Protein AF-A0A914RNR2-F1 (afdb_monomer_lite)

Radius of gyration: 19.42 Å; chains: 1; bounding box: 42×62×46 Å

Foldseek 3Di:
DPWDWDWDADPVVRDIDTLDTDAQPFAEKAAQPVNQWIWTFRQLQQFIKIAGCDDPCHSDIDTPGGPHQARWHYWDQDPVRDIDTDHPGGNDPPDPDPLVVQVVDVVSNVVVVVVVVVVVVVVVVVPVPDDPDDDDDDDD

Secondary structure (DSSP, 8-state):
--EE--EEEETTTTEEEE----EESEEEEEE-TTSSEEEEEEGGGTEEEEEE-SSTTTT-EEEEE-S-SEEEEEEEE-TTS-EEEEEEEE--TTS--HHHHHHTSHHHHHHHHHHHHHHHHHHHHHTTS-----------

Structure (mmCIF, N/CA/C/O backbone):
data_AF-A0A914RNR2-F1
#
_entry.id   AF-A0A914RNR2-F1
#
loop_
_atom_site.group_PDB
_atom_site.id
_atom_site.type_symbol
_atom_site.label_atom_id
_atom_site.label_alt_id
_atom_site.label_comp_id
_atom_site.label_asym_id
_atom_site.label_entity_id
_atom_site.label_seq_id
_atom_site.pdbx_PDB_ins_code
_atom_site.Cartn_x
_atom_site.Cartn_y
_atom_site.Cartn_z
_atom_site.occupancy
_atom_site.B_iso_or_equiv
_atom_site.auth_seq_id
_atom_site.auth_comp_id
_atom_site.auth_asym_id
_atom_site.auth_atom_id
_atom_site.pdbx_PDB_model_num
ATOM 1 N N . MET A 1 1 ? 18.577 2.492 5.031 1.00 47.91 1 MET A N 1
ATOM 2 C CA . MET A 1 1 ? 17.321 1.750 4.843 1.00 47.91 1 MET A CA 1
ATOM 3 C C . MET A 1 1 ? 16.225 2.758 5.130 1.00 47.91 1 MET A C 1
ATOM 5 O O . MET A 1 1 ? 16.283 3.354 6.196 1.00 47.91 1 MET A O 1
ATOM 9 N N . VAL A 1 2 ? 15.367 3.085 4.161 1.00 54.28 2 VAL A N 1
ATOM 10 C CA . VAL A 1 2 ? 14.132 3.821 4.473 1.00 54.28 2 VAL A CA 1
ATOM 11 C C . VAL A 1 2 ? 13.077 2.741 4.625 1.00 54.28 2 VAL A C 1
ATOM 13 O O . VAL A 1 2 ? 12.435 2.343 3.652 1.00 54.28 2 VAL A O 1
ATOM 16 N N . ASP A 1 3 ? 13.031 2.158 5.819 1.00 66.44 3 ASP A N 1
ATOM 17 C CA . ASP A 1 3 ? 11.960 1.239 6.172 1.00 66.44 3 ASP A CA 1
ATOM 18 C C . ASP A 1 3 ? 10.666 2.037 6.242 1.00 66.44 3 ASP A C 1
ATOM 20 O O . ASP A 1 3 ? 10.604 3.104 6.853 1.00 66.44 3 ASP A O 1
ATOM 24 N N . GLY A 1 4 ? 9.650 1.538 5.549 1.00 68.19 4 GLY A N 1
ATOM 25 C CA . GLY A 1 4 ? 8.317 2.106 5.619 1.00 68.19 4 GLY A CA 1
ATOM 26 C C . GLY A 1 4 ? 7.510 1.431 6.719 1.00 68.19 4 GLY A C 1
ATOM 27 O O . GLY A 1 4 ? 7.382 0.205 6.723 1.00 68.19 4 GLY A O 1
ATOM 28 N N . GLU A 1 5 ? 6.929 2.219 7.617 1.00 83.94 5 GLU A N 1
ATOM 29 C CA . GLU A 1 5 ? 6.067 1.727 8.694 1.00 83.94 5 GLU A CA 1
ATOM 30 C C . GLU A 1 5 ? 4.706 2.430 8.633 1.00 83.94 5 GLU A C 1
ATOM 32 O O . GLU A 1 5 ? 4.555 3.535 9.147 1.00 83.94 5 GLU A O 1
ATOM 37 N N . PRO A 1 6 ? 3.693 1.826 7.986 1.00 78.88 6 PRO A N 1
ATOM 38 C CA . PRO A 1 6 ? 2.325 2.313 8.039 1.00 78.88 6 PRO A CA 1
ATOM 39 C C . PRO A 1 6 ? 1.841 2.425 9.483 1.00 78.88 6 PRO A C 1
ATOM 41 O O . PRO A 1 6 ? 1.855 1.442 10.232 1.00 78.88 6 PRO A O 1
ATOM 44 N N . LEU A 1 7 ? 1.389 3.619 9.857 1.00 83.19 7 LEU A N 1
ATOM 45 C CA . LEU A 1 7 ? 0.906 3.929 11.196 1.00 83.19 7 LEU A CA 1
ATOM 46 C C . LEU A 1 7 ? -0.616 4.061 11.198 1.00 83.19 7 LEU A C 1
ATOM 48 O O . LEU A 1 7 ? -1.211 4.632 10.287 1.00 83.19 7 LEU A O 1
ATOM 52 N N . ASN A 1 8 ? -1.234 3.567 12.260 1.00 83.44 8 ASN A N 1
ATOM 53 C CA . ASN A 1 8 ? -2.589 3.916 12.641 1.00 83.44 8 ASN A CA 1
ATOM 54 C C . ASN A 1 8 ? -2.524 4.959 13.755 1.00 83.44 8 ASN A C 1
ATOM 56 O O . ASN A 1 8 ? -2.008 4.657 14.829 1.00 83.44 8 ASN A O 1
ATOM 60 N N . LEU A 1 9 ? -3.044 6.156 13.502 1.00 81.06 9 LEU A N 1
ATOM 61 C CA . LEU A 1 9 ? -3.181 7.217 14.495 1.00 81.06 9 LEU A CA 1
ATOM 62 C C . LEU A 1 9 ? -4.637 7.259 14.963 1.00 81.06 9 LEU A C 1
ATOM 64 O O . LEU A 1 9 ? -5.538 7.374 14.133 1.00 81.06 9 LEU A O 1
ATOM 68 N N . VAL A 1 10 ? -4.863 7.216 16.274 1.00 83.56 10 VAL A N 1
ATOM 69 C CA . VAL A 1 10 ? -6.171 7.466 16.890 1.00 83.56 10 VAL A CA 1
ATOM 70 C C . VAL A 1 10 ? -6.217 8.935 17.325 1.00 83.56 10 VAL A C 1
ATOM 72 O O . VAL A 1 10 ? -5.612 9.279 18.339 1.00 83.56 10 VAL A O 1
ATOM 75 N N . PRO A 1 11 ? -6.917 9.835 16.602 1.00 77.81 11 PRO A N 1
ATOM 76 C CA . PRO A 1 11 ? -6.818 11.275 16.863 1.00 77.81 11 PRO A CA 1
ATOM 77 C C . PRO A 1 11 ? -7.325 11.688 18.248 1.00 77.81 11 PRO A C 1
ATOM 79 O O . PRO A 1 11 ? -6.823 12.644 18.824 1.00 77.81 11 PRO A O 1
ATOM 82 N N . SER A 1 12 ? -8.302 10.961 18.796 1.00 82.44 12 SER A N 1
ATOM 83 C CA . SER A 1 12 ? -8.908 11.260 20.098 1.00 82.44 12 SER A CA 1
ATOM 84 C C . SER A 1 12 ? -7.997 10.961 21.288 1.00 82.44 12 SER A C 1
ATOM 86 O O . SER A 1 12 ? -8.181 11.551 22.346 1.00 82.44 12 SER A O 1
ATOM 88 N N . THR A 1 13 ? -7.044 10.037 21.141 1.00 85.81 13 THR A N 1
ATOM 89 C CA . THR A 1 13 ? -6.117 9.636 22.214 1.00 85.81 13 THR A CA 1
ATOM 90 C C . THR A 1 13 ? -4.663 9.986 21.904 1.00 85.81 13 THR A C 1
ATOM 92 O O . THR A 1 13 ? -3.819 9.910 22.790 1.00 85.81 13 THR A O 1
ATOM 95 N N . GLY A 1 14 ? -4.349 10.338 20.653 1.00 85.94 14 GLY A N 1
ATOM 96 C CA . GLY A 1 14 ? -2.977 10.492 20.169 1.00 85.94 14 GLY A CA 1
ATOM 97 C C . GLY A 1 14 ? -2.218 9.166 20.049 1.00 85.94 14 GLY A C 1
ATOM 98 O O . GLY A 1 14 ? -1.020 9.175 19.772 1.00 85.94 14 GLY A O 1
ATOM 99 N N . GLU A 1 15 ? -2.882 8.023 20.254 1.00 87.94 15 GLU A N 1
ATOM 100 C CA . GLU A 1 15 ? -2.233 6.716 20.196 1.00 87.94 15 GLU A CA 1
ATOM 101 C C . GLU A 1 15 ? -1.786 6.407 18.763 1.00 87.94 15 GLU A C 1
ATOM 103 O O . GLU A 1 15 ? -2.572 6.475 17.814 1.00 87.94 15 GLU A O 1
ATOM 108 N N . VAL A 1 16 ? -0.513 6.040 18.616 1.00 86.56 16 VAL A N 1
ATOM 109 C CA . VAL A 1 16 ? 0.095 5.640 17.346 1.00 86.56 16 VAL A CA 1
ATOM 110 C C . VAL A 1 16 ? 0.448 4.164 17.410 1.00 86.56 16 VAL A C 1
ATOM 112 O O . VAL A 1 16 ? 1.211 3.729 18.270 1.00 86.56 16 VAL A O 1
ATOM 115 N N . LYS A 1 17 ? -0.061 3.388 16.453 1.00 87.44 17 LYS A N 1
ATOM 116 C CA . LYS A 1 17 ? 0.223 1.960 16.330 1.00 87.44 17 LYS A CA 1
ATOM 117 C C . LYS A 1 17 ? 0.834 1.631 14.977 1.00 87.44 17 LYS A C 1
ATOM 119 O O . LYS A 1 17 ? 0.250 1.927 13.940 1.00 87.44 17 LYS A O 1
ATOM 124 N N . VAL A 1 18 ? 1.965 0.933 14.986 1.00 88.31 18 VAL A N 1
ATOM 125 C CA . VAL A 1 18 ? 2.570 0.379 13.768 1.00 88.31 18 VAL A CA 1
ATOM 126 C C . VAL A 1 18 ? 1.725 -0.794 13.259 1.00 88.31 18 VAL A C 1
ATOM 128 O O . VAL A 1 18 ? 1.469 -1.744 14.002 1.00 88.31 18 VAL A O 1
ATOM 131 N N . LEU A 1 19 ? 1.288 -0.731 11.999 1.00 87.94 19 LEU A N 1
ATOM 132 C CA . LEU A 1 19 ? 0.465 -1.765 11.358 1.00 87.94 19 LEU A CA 1
ATOM 133 C C . LEU A 1 19 ? 1.305 -2.803 10.610 1.00 87.94 19 LEU A C 1
ATOM 135 O O . LEU A 1 19 ? 0.961 -3.982 10.587 1.00 87.94 19 LEU A O 1
ATOM 139 N N . MET A 1 20 ? 2.408 -2.374 10.000 1.00 87.44 20 MET A N 1
ATOM 140 C CA . MET A 1 20 ? 3.315 -3.235 9.246 1.00 87.44 20 MET A CA 1
ATOM 141 C C . MET A 1 20 ? 4.757 -2.787 9.457 1.00 87.44 20 MET A C 1
ATOM 143 O O . MET A 1 20 ? 5.021 -1.600 9.627 1.00 87.44 20 MET A O 1
ATOM 147 N N . LYS A 1 21 ? 5.683 -3.745 9.408 1.00 86.88 21 LYS A N 1
ATOM 148 C CA . LYS A 1 21 ? 7.129 -3.515 9.501 1.00 86.88 21 LYS A CA 1
ATOM 149 C C . LYS A 1 21 ? 7.838 -4.126 8.298 1.00 86.88 21 LYS A C 1
ATOM 151 O O . LYS A 1 21 ? 7.274 -4.990 7.623 1.00 86.88 21 LYS A O 1
ATOM 156 N N . ASN A 1 22 ? 9.092 -3.730 8.089 1.00 84.94 22 ASN A N 1
ATOM 157 C CA . ASN A 1 22 ? 9.984 -4.291 7.070 1.00 84.94 22 ASN A CA 1
ATOM 158 C C . ASN A 1 22 ? 9.440 -4.148 5.636 1.00 84.94 22 ASN A C 1
ATOM 160 O O . ASN A 1 22 ? 9.549 -5.074 4.827 1.00 84.94 22 ASN A O 1
ATOM 164 N N . LEU A 1 23 ? 8.812 -3.009 5.328 1.00 84.50 23 LEU A N 1
ATOM 165 C CA . LEU A 1 23 ? 8.413 -2.685 3.961 1.00 84.50 23 LEU A CA 1
ATOM 166 C C . LEU A 1 23 ? 9.556 -2.003 3.215 1.00 84.50 23 LEU A C 1
ATOM 168 O O . LEU A 1 23 ? 10.187 -1.073 3.719 1.00 84.50 23 LEU A O 1
ATOM 172 N N . TYR A 1 24 ? 9.774 -2.441 1.979 1.00 82.62 24 TYR A N 1
ATOM 173 C CA . TYR A 1 24 ? 10.831 -1.919 1.119 1.00 82.62 24 TYR A CA 1
ATOM 174 C C . TYR A 1 24 ? 10.393 -0.613 0.453 1.00 82.62 24 TYR A C 1
ATOM 176 O O . T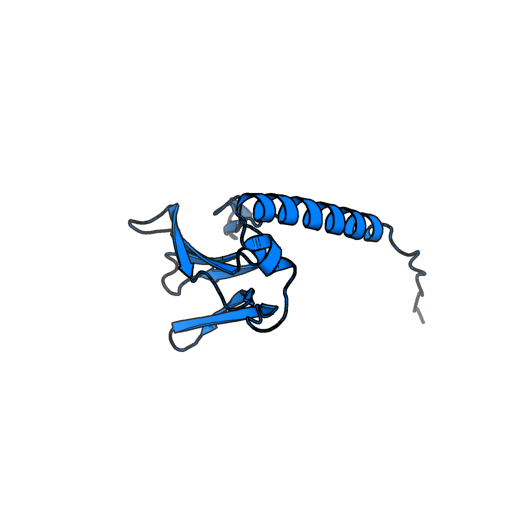YR A 1 24 ? 9.860 -0.626 -0.659 1.00 82.62 24 TYR A O 1
ATOM 184 N N . PHE A 1 25 ? 10.648 0.499 1.147 1.00 84.69 25 PHE A N 1
ATOM 185 C CA . PHE A 1 25 ? 10.259 1.854 0.755 1.00 84.69 25 PHE A CA 1
ATOM 186 C C . PHE A 1 25 ? 8.740 1.964 0.531 1.00 84.69 25 PHE A C 1
ATOM 188 O O . PHE A 1 25 ? 8.256 1.970 -0.601 1.00 84.69 25 PHE A O 1
ATOM 195 N N . ALA A 1 26 ? 7.984 1.973 1.640 1.00 87.38 26 ALA A N 1
ATOM 196 C CA . ALA A 1 26 ? 6.530 2.132 1.605 1.00 87.38 26 ALA A CA 1
ATOM 197 C C . ALA A 1 26 ? 6.169 3.579 1.257 1.00 87.38 26 ALA A C 1
ATOM 199 O O . ALA A 1 26 ? 6.271 4.456 2.112 1.00 87.38 26 ALA A O 1
ATOM 200 N N . ASN A 1 27 ? 5.783 3.815 0.007 1.00 90.06 27 ASN A N 1
ATOM 201 C CA . ASN A 1 27 ? 5.620 5.168 -0.521 1.00 90.06 27 ASN A CA 1
ATOM 202 C C . ASN A 1 27 ? 4.144 5.598 -0.556 1.00 90.06 27 ASN A C 1
ATOM 204 O O . ASN A 1 27 ? 3.770 6.624 0.001 1.00 90.06 27 ASN A O 1
ATOM 208 N N . GLY A 1 28 ? 3.275 4.747 -1.108 1.00 91.44 28 GLY A N 1
ATOM 209 C CA . GLY A 1 28 ? 1.830 4.977 -1.157 1.00 91.44 28 GLY A CA 1
ATOM 210 C C . GLY A 1 28 ? 1.043 4.094 -0.194 1.00 91.44 28 GLY A C 1
ATOM 211 O O . GLY A 1 28 ? 1.335 2.906 -0.052 1.00 91.44 28 GLY A O 1
ATOM 212 N N . ILE A 1 29 ? -0.009 4.653 0.408 1.00 95.31 29 ILE A N 1
ATOM 213 C CA . ILE A 1 29 ? -1.008 3.925 1.199 1.00 95.31 29 ILE A CA 1
ATOM 214 C C . ILE A 1 29 ? -2.423 4.357 0.807 1.00 95.31 29 ILE A C 1
ATOM 216 O O . ILE A 1 29 ? -2.685 5.543 0.621 1.00 95.31 29 ILE A O 1
ATOM 220 N N . GLN A 1 30 ? -3.346 3.401 0.699 1.00 96.06 30 GLN A N 1
ATOM 221 C CA . GLN A 1 30 ? -4.749 3.680 0.386 1.00 96.06 30 GLN A CA 1
ATOM 222 C C . GLN A 1 30 ? -5.675 2.686 1.087 1.00 96.06 30 GLN A C 1
ATOM 224 O O . GLN A 1 30 ? -5.565 1.477 0.901 1.00 96.06 30 GLN A O 1
ATOM 229 N N . LEU A 1 31 ? -6.620 3.190 1.880 1.00 95.25 31 LEU A N 1
ATOM 230 C CA . LEU A 1 31 ? -7.640 2.369 2.532 1.00 95.25 31 LEU A CA 1
ATOM 231 C C . LEU A 1 31 ? -8.716 1.947 1.519 1.00 95.25 31 LEU A C 1
ATOM 233 O O . LEU A 1 31 ? -9.086 2.735 0.643 1.00 95.25 31 LEU A O 1
ATOM 237 N N . PHE A 1 32 ? -9.241 0.729 1.662 1.00 94.56 32 PHE A N 1
ATOM 238 C CA . PHE A 1 32 ? -10.454 0.320 0.951 1.00 94.56 32 PHE A CA 1
ATOM 239 C C . PHE A 1 32 ? -11.693 1.053 1.507 1.00 94.56 32 PHE A C 1
ATOM 241 O O . PHE A 1 32 ? -11.716 1.382 2.697 1.00 94.56 32 PHE A O 1
ATOM 248 N N . PRO A 1 33 ? -12.754 1.263 0.701 1.00 93.50 33 PRO A N 1
ATOM 249 C CA . PRO A 1 33 ? -13.989 1.920 1.153 1.00 93.50 33 PRO A CA 1
ATOM 250 C C . PRO A 1 33 ? -14.633 1.270 2.383 1.00 93.50 33 PRO A C 1
ATOM 252 O O . PRO A 1 33 ? -15.173 1.959 3.245 1.00 93.50 33 PRO A O 1
ATOM 255 N N . ASP A 1 34 ? -14.530 -0.056 2.491 1.00 93.62 34 ASP A N 1
ATOM 256 C CA . ASP A 1 34 ? -15.066 -0.839 3.607 1.00 93.62 34 ASP A CA 1
ATOM 257 C C . ASP A 1 34 ? -14.271 -0.683 4.915 1.00 93.62 34 ASP A C 1
ATOM 259 O O . ASP A 1 34 ? -14.692 -1.185 5.959 1.00 93.62 34 ASP A O 1
ATOM 263 N N . LYS A 1 35 ? -13.116 -0.005 4.864 1.00 93.38 35 LYS A N 1
ATOM 264 C CA . LYS A 1 35 ? -12.185 0.200 5.979 1.00 93.38 35 LYS A CA 1
ATOM 265 C C . LYS A 1 35 ? -11.722 -1.103 6.645 1.00 93.38 35 LYS A C 1
ATOM 267 O O . LYS A 1 35 ? -11.295 -1.087 7.798 1.00 93.38 35 LYS A O 1
ATOM 272 N N . LYS A 1 36 ? -11.779 -2.241 5.942 1.00 94.88 36 LYS A N 1
ATOM 273 C CA . LYS A 1 36 ? -11.338 -3.546 6.473 1.00 94.88 36 LYS A CA 1
ATOM 274 C C . LYS A 1 36 ? -9.890 -3.873 6.150 1.00 94.88 36 LYS A C 1
ATOM 276 O O . LYS A 1 36 ? -9.274 -4.717 6.802 1.00 94.88 36 LYS A O 1
ATOM 281 N N . SER A 1 37 ? -9.333 -3.197 5.155 1.00 96.25 37 SER A N 1
ATOM 282 C CA . SER A 1 37 ? -7.969 -3.408 4.679 1.00 96.25 37 SER A CA 1
ATOM 283 C C . SER A 1 37 ? -7.439 -2.168 3.973 1.00 96.25 37 SER A C 1
ATOM 285 O O . SER A 1 37 ? -8.226 -1.331 3.531 1.00 96.25 37 SER A O 1
ATOM 287 N N . PHE A 1 38 ? -6.124 -2.075 3.816 1.00 96.31 38 PHE A N 1
ATOM 288 C CA . PHE A 1 38 ? -5.471 -1.043 3.013 1.00 96.31 38 PHE A CA 1
ATOM 289 C C . PHE A 1 38 ? -4.453 -1.654 2.051 1.00 96.31 38 PHE A C 1
ATOM 291 O O . PHE A 1 38 ? -3.962 -2.764 2.267 1.00 96.31 38 PHE A O 1
ATOM 298 N N . LEU A 1 39 ? -4.148 -0.911 0.993 1.00 96.75 39 LEU A N 1
ATOM 299 C CA . LEU A 1 39 ? -3.057 -1.170 0.068 1.00 96.75 39 LEU A CA 1
ATOM 300 C C . LEU A 1 39 ? -1.823 -0.379 0.477 1.00 96.75 39 LEU A C 1
ATOM 302 O O . LEU A 1 39 ? -1.943 0.764 0.917 1.00 96.75 39 LEU A O 1
ATOM 306 N N . VAL A 1 40 ? -0.649 -0.970 0.279 1.00 96.56 40 VAL A N 1
ATOM 307 C CA . VAL A 1 40 ? 0.641 -0.298 0.429 1.00 96.56 40 VAL A CA 1
ATOM 308 C C . VAL A 1 40 ? 1.538 -0.588 -0.772 1.00 96.56 40 VAL A C 1
ATOM 310 O O . VAL A 1 40 ? 1.692 -1.745 -1.172 1.00 96.56 40 VAL A O 1
ATOM 313 N N . ALA A 1 41 ? 2.115 0.461 -1.355 1.00 95.06 41 ALA A N 1
ATOM 314 C CA . ALA A 1 41 ? 3.079 0.367 -2.446 1.00 95.06 41 ALA A CA 1
ATOM 315 C C . ALA A 1 41 ? 4.490 0.167 -1.885 1.00 95.06 41 ALA A C 1
ATOM 317 O O . ALA A 1 41 ? 4.997 1.020 -1.161 1.00 95.06 41 ALA A O 1
ATOM 318 N N . GLU A 1 42 ? 5.138 -0.943 -2.245 1.00 91.69 42 GLU A N 1
ATOM 319 C CA . GLU A 1 42 ? 6.563 -1.165 -1.986 1.00 91.69 42 GLU A CA 1
ATOM 320 C C . GLU A 1 42 ? 7.352 -0.817 -3.247 1.00 91.69 42 GLU A C 1
ATOM 322 O O . GLU A 1 42 ? 7.548 -1.656 -4.135 1.00 91.69 42 GLU A O 1
ATOM 327 N N . THR A 1 43 ? 7.802 0.436 -3.322 1.00 86.56 43 THR A N 1
ATOM 328 C CA . THR A 1 43 ? 8.434 1.018 -4.511 1.00 86.56 43 THR A CA 1
ATOM 329 C C . THR A 1 43 ? 9.624 0.192 -4.984 1.00 86.56 43 THR A C 1
ATOM 331 O O . THR A 1 43 ? 9.689 -0.191 -6.148 1.00 86.56 43 THR A O 1
ATOM 334 N N . MET A 1 44 ? 10.534 -0.173 -4.074 1.00 82.62 44 MET A N 1
ATOM 335 C CA . MET A 1 44 ? 11.761 -0.917 -4.404 1.00 82.62 44 MET A CA 1
ATOM 336 C C . MET A 1 44 ? 11.506 -2.376 -4.813 1.00 82.62 44 MET A C 1
ATOM 338 O O . MET A 1 44 ? 12.407 -3.040 -5.319 1.00 82.62 44 MET A O 1
ATOM 342 N N . MET A 1 45 ? 10.295 -2.888 -4.583 1.00 84.44 45 MET A N 1
ATOM 343 C CA . MET A 1 45 ? 9.905 -4.258 -4.918 1.00 84.44 45 MET A CA 1
ATOM 344 C C . MET A 1 45 ? 8.953 -4.325 -6.116 1.00 84.44 45 MET A C 1
ATOM 346 O O . MET A 1 45 ? 8.511 -5.423 -6.449 1.00 84.44 45 MET A O 1
ATOM 350 N N . ALA A 1 46 ? 8.631 -3.185 -6.744 1.00 89.25 46 ALA A N 1
ATOM 351 C CA . ALA A 1 46 ? 7.704 -3.092 -7.874 1.00 89.25 46 ALA A CA 1
ATOM 352 C C . ALA A 1 46 ? 6.382 -3.851 -7.631 1.00 89.25 46 ALA A C 1
ATOM 354 O O . ALA A 1 46 ? 5.904 -4.598 -8.490 1.00 89.25 46 ALA A O 1
ATOM 355 N N . ARG A 1 47 ? 5.814 -3.710 -6.424 1.00 92.19 47 ARG A N 1
ATOM 356 C CA . ARG A 1 47 ? 4.611 -4.441 -6.001 1.00 92.19 47 ARG A CA 1
ATOM 357 C C . ARG A 1 47 ? 3.737 -3.644 -5.038 1.00 92.19 47 ARG A C 1
ATOM 359 O O . ARG A 1 47 ? 4.198 -2.713 -4.379 1.00 92.19 47 ARG A O 1
ATOM 366 N N . ILE A 1 48 ? 2.492 -4.082 -4.911 1.00 95.38 48 ILE A N 1
ATOM 367 C CA . ILE A 1 48 ? 1.495 -3.589 -3.966 1.00 95.38 48 ILE A CA 1
ATOM 368 C C . ILE A 1 48 ? 1.036 -4.757 -3.096 1.00 95.38 48 ILE A C 1
ATOM 370 O O . ILE A 1 48 ? 0.685 -5.833 -3.589 1.00 95.38 48 ILE A O 1
ATOM 374 N N . LYS A 1 49 ? 1.012 -4.536 -1.784 1.00 95.88 49 LYS A N 1
ATOM 375 C CA . LYS A 1 49 ? 0.460 -5.474 -0.804 1.00 95.88 49 LYS A CA 1
ATOM 376 C C . LYS A 1 49 ? -0.878 -4.981 -0.291 1.00 95.88 49 LYS A C 1
ATOM 378 O O . LYS A 1 49 ? -1.078 -3.778 -0.154 1.00 95.88 49 LYS A O 1
ATOM 383 N N . ARG A 1 50 ? -1.747 -5.917 0.076 1.00 96.75 50 ARG A N 1
ATOM 384 C CA . ARG A 1 50 ? -2.951 -5.652 0.862 1.00 96.75 50 ARG A CA 1
ATOM 385 C C . ARG A 1 50 ? -2.747 -6.161 2.280 1.00 96.75 50 ARG A C 1
ATOM 387 O O . ARG A 1 50 ? -2.348 -7.307 2.466 1.00 96.75 50 ARG A O 1
ATOM 394 N N . HIS A 1 51 ? -3.055 -5.329 3.266 1.00 96.75 51 HIS A N 1
ATOM 395 C CA . HIS A 1 51 ? -3.043 -5.710 4.675 1.00 96.75 51 HIS A CA 1
ATOM 396 C C . HIS A 1 51 ? -4.432 -5.566 5.287 1.00 96.75 51 HIS A C 1
ATOM 398 O O . HIS A 1 51 ? -5.106 -4.549 5.107 1.00 96.75 51 HIS A O 1
ATOM 404 N N . TRP A 1 52 ? -4.861 -6.592 6.016 1.00 96.19 52 TRP A N 1
ATOM 405 C CA . TRP A 1 52 ? -6.188 -6.674 6.615 1.00 96.19 52 TRP A CA 1
ATOM 406 C C . TRP A 1 52 ? -6.161 -6.187 8.062 1.00 96.19 52 TRP A C 1
ATOM 408 O O . TRP A 1 52 ? -5.476 -6.755 8.907 1.00 96.19 52 TRP A O 1
ATOM 418 N N . ILE A 1 53 ? -6.953 -5.164 8.376 1.00 95.44 53 ILE A N 1
ATOM 419 C CA . ILE A 1 53 ? -7.025 -4.563 9.718 1.00 95.44 53 ILE A CA 1
ATOM 420 C C . ILE A 1 53 ? -8.267 -5.000 10.504 1.00 95.44 53 ILE A C 1
ATOM 422 O O . ILE A 1 53 ? -8.298 -4.850 11.729 1.00 95.44 53 ILE A O 1
ATOM 426 N N . SER A 1 54 ? -9.264 -5.590 9.837 1.00 93.69 54 SER A N 1
ATOM 427 C CA . SER A 1 54 ? -10.460 -6.155 10.469 1.00 93.69 54 SER A CA 1
ATOM 428 C C . SER A 1 54 ? -11.007 -7.377 9.713 1.00 93.69 54 SER A C 1
ATOM 430 O O . SER A 1 54 ? -10.507 -7.756 8.652 1.00 93.69 54 SER A O 1
ATOM 432 N N . GLY A 1 55 ? -12.026 -8.022 10.289 1.00 93.94 55 GLY A N 1
ATOM 433 C CA . GLY A 1 55 ? -12.654 -9.225 9.737 1.00 93.94 55 GLY A CA 1
ATOM 434 C C . GLY A 1 55 ? -11.852 -10.518 9.964 1.00 93.94 55 GLY A C 1
ATOM 435 O O . GLY A 1 55 ? -10.856 -10.509 10.689 1.00 93.94 55 GLY A O 1
ATOM 436 N N . PRO A 1 56 ? -12.265 -11.636 9.336 1.00 94.56 56 PRO A N 1
ATOM 437 C CA . PRO A 1 56 ? -11.659 -12.957 9.551 1.00 94.56 56 PRO A CA 1
ATOM 438 C C . PRO A 1 56 ? -10.175 -13.037 9.169 1.00 94.56 56 PRO A C 1
ATOM 440 O O . PRO A 1 56 ? -9.436 -13.848 9.710 1.00 94.56 56 PRO A O 1
ATOM 443 N N . LYS A 1 57 ? -9.736 -12.177 8.243 1.00 94.50 57 LYS A N 1
ATOM 444 C CA . LYS A 1 57 ? -8.351 -12.097 7.763 1.00 94.50 57 LYS A CA 1
ATOM 445 C C . LYS A 1 57 ? -7.484 -11.102 8.549 1.00 94.50 57 LYS A C 1
ATOM 447 O O . LYS A 1 57 ? -6.354 -10.843 8.140 1.00 94.50 57 LYS A O 1
ATOM 452 N N . ARG A 1 58 ? -7.981 -10.502 9.637 1.00 94.75 58 ARG A N 1
ATOM 453 C CA . ARG A 1 58 ? -7.265 -9.458 10.391 1.00 94.75 58 ARG A CA 1
ATOM 454 C C . ARG A 1 58 ? -5.827 -9.872 10.735 1.00 94.75 58 ARG A C 1
ATOM 456 O O . ARG A 1 58 ? -5.595 -10.957 11.252 1.00 94.75 58 ARG A O 1
ATOM 463 N N . GLY A 1 59 ? -4.877 -8.976 10.480 1.00 92.88 59 GLY A N 1
ATOM 464 C CA . GLY A 1 59 ? -3.444 -9.167 10.713 1.00 92.88 59 GLY A CA 1
ATOM 465 C C . GLY A 1 59 ? -2.704 -9.855 9.564 1.00 92.88 59 GLY A C 1
ATOM 466 O O . GLY A 1 59 ? -1.474 -9.860 9.552 1.00 92.88 59 GLY A O 1
ATOM 467 N N . THR A 1 60 ? -3.416 -10.403 8.576 1.00 95.69 60 THR A N 1
ATOM 468 C CA . THR A 1 60 ? -2.785 -11.041 7.415 1.00 95.69 60 THR A CA 1
ATOM 469 C C . THR A 1 60 ? -2.424 -10.026 6.333 1.00 95.69 60 THR A C 1
ATOM 471 O O . THR A 1 60 ? -3.013 -8.946 6.222 1.00 95.69 60 THR A O 1
ATOM 474 N N . THR A 1 61 ? -1.428 -10.388 5.527 1.00 95.81 61 THR A N 1
ATOM 475 C CA . THR A 1 61 ? -0.959 -9.598 4.387 1.00 95.81 61 THR A CA 1
ATOM 476 C C . THR A 1 61 ? -0.875 -10.495 3.165 1.00 95.81 61 THR A C 1
ATOM 478 O O . THR A 1 61 ? -0.336 -11.595 3.255 1.00 95.81 61 THR A O 1
ATOM 481 N N . GLU A 1 62 ? -1.354 -10.013 2.027 1.00 95.00 62 GLU A N 1
ATOM 482 C CA . GLU A 1 62 ? -1.303 -10.726 0.750 1.00 95.00 62 GLU A CA 1
ATOM 483 C C . GLU A 1 62 ? -0.739 -9.822 -0.356 1.00 95.00 62 GLU A C 1
ATOM 485 O O . GLU A 1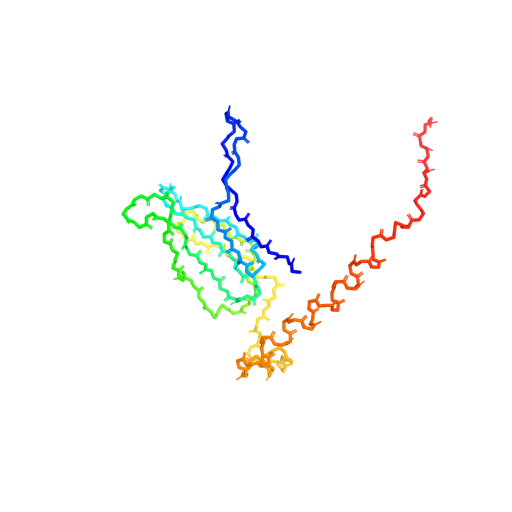 62 ? -0.752 -8.590 -0.246 1.00 95.00 62 GLU A O 1
ATOM 490 N N . ILE A 1 63 ? -0.190 -10.432 -1.409 1.00 94.06 63 ILE A N 1
ATOM 491 C CA . ILE A 1 63 ? 0.210 -9.700 -2.613 1.00 94.06 63 ILE A CA 1
ATOM 492 C C . ILE A 1 63 ? -1.066 -9.306 -3.352 1.00 94.06 63 ILE A C 1
ATOM 494 O O . ILE A 1 63 ? -1.885 -10.162 -3.671 1.00 94.06 63 ILE A O 1
ATOM 498 N N . PHE A 1 64 ? -1.239 -8.009 -3.592 1.00 95.25 64 PHE A N 1
ATOM 499 C CA . PHE A 1 64 ? -2.366 -7.491 -4.362 1.00 95.25 64 PHE A CA 1
ATOM 500 C C . PHE A 1 64 ? -2.005 -7.374 -5.843 1.00 95.25 64 PHE A C 1
ATOM 502 O O . PHE A 1 64 ? -2.779 -7.768 -6.707 1.00 95.25 64 PHE A O 1
ATOM 509 N N . ALA A 1 65 ? -0.807 -6.862 -6.123 1.00 92.19 65 ALA A N 1
ATOM 510 C CA . ALA A 1 65 ? -0.228 -6.812 -7.457 1.00 92.19 65 ALA A CA 1
ATOM 511 C C . ALA A 1 65 ? 1.296 -6.899 -7.348 1.00 92.19 65 ALA A C 1
ATOM 513 O O . ALA A 1 65 ? 1.889 -6.305 -6.450 1.00 92.19 65 ALA A O 1
ATOM 514 N N . GLU A 1 66 ? 1.945 -7.607 -8.262 1.00 89.69 66 GLU A N 1
ATOM 515 C CA . GLU A 1 66 ? 3.403 -7.710 -8.335 1.00 89.69 66 GLU A CA 1
ATOM 516 C C . GLU A 1 66 ? 3.881 -7.619 -9.779 1.00 89.69 66 GLU A C 1
ATOM 518 O O . GLU A 1 66 ? 3.071 -7.624 -10.703 1.00 89.69 66 GLU A O 1
ATOM 523 N N . ASN A 1 67 ? 5.199 -7.514 -9.967 1.00 83.94 67 ASN A N 1
ATOM 524 C CA . ASN A 1 67 ? 5.817 -7.340 -11.283 1.00 83.94 67 ASN A CA 1
ATOM 525 C C . ASN A 1 67 ? 5.241 -6.143 -12.049 1.00 83.94 67 ASN A C 1
ATOM 527 O O . ASN A 1 67 ? 5.032 -6.203 -13.258 1.00 83.94 67 ASN A O 1
ATOM 531 N N . LEU A 1 68 ? 4.995 -5.045 -11.330 1.00 86.56 68 LEU A N 1
ATOM 532 C CA . LEU A 1 68 ? 4.476 -3.827 -11.931 1.00 86.56 68 LEU A CA 1
ATOM 533 C C . LEU A 1 68 ? 5.444 -3.299 -13.002 1.00 86.56 68 LEU A C 1
ATOM 535 O O . LEU A 1 68 ? 6.665 -3.435 -12.851 1.00 86.56 68 LEU A O 1
ATOM 539 N N . PRO A 1 69 ? 4.924 -2.632 -14.050 1.00 84.88 69 PRO A N 1
ATOM 540 C CA . PRO A 1 69 ? 5.716 -2.096 -15.160 1.00 84.88 69 PRO A CA 1
ATOM 541 C C . PRO A 1 69 ? 6.585 -0.893 -14.756 1.00 84.88 69 PRO A C 1
ATOM 543 O O . PRO A 1 69 ? 7.097 -0.174 -15.604 1.00 84.88 69 PRO A O 1
ATOM 546 N N . GLY A 1 70 ? 6.746 -0.636 -13.461 1.00 87.62 70 GLY A N 1
ATOM 547 C CA . GLY A 1 70 ? 7.468 0.494 -12.908 1.00 87.62 70 GLY A CA 1
ATOM 548 C C . GLY A 1 70 ? 7.587 0.398 -11.390 1.00 87.62 70 GLY A C 1
ATOM 549 O O . GLY A 1 70 ? 7.152 -0.577 -10.773 1.00 87.62 70 GLY A O 1
ATOM 550 N N . LEU A 1 71 ? 8.143 1.442 -10.785 1.00 89.81 71 LEU A N 1
ATOM 551 C CA . LEU A 1 71 ? 8.253 1.568 -9.336 1.00 89.81 71 LEU A CA 1
ATOM 552 C C . LEU A 1 71 ? 7.021 2.311 -8.791 1.00 89.81 71 LEU A C 1
ATOM 554 O O . LEU A 1 71 ? 6.861 3.494 -9.099 1.00 89.81 71 LEU A O 1
ATOM 558 N N . PRO A 1 72 ? 6.137 1.643 -8.026 1.00 92.75 72 PRO A N 1
ATOM 559 C CA . PRO A 1 72 ? 4.901 2.253 -7.556 1.00 92.75 72 PRO A CA 1
ATOM 560 C C . PRO A 1 72 ? 5.178 3.299 -6.475 1.00 92.75 72 PRO A C 1
ATOM 562 O O . PRO A 1 72 ? 6.036 3.104 -5.616 1.00 92.75 72 PRO A O 1
ATOM 565 N N . ASP A 1 73 ? 4.420 4.382 -6.507 1.00 91.81 73 ASP A N 1
ATOM 566 C CA . ASP A 1 73 ? 4.452 5.498 -5.566 1.00 91.81 73 ASP A CA 1
ATOM 567 C C . ASP A 1 73 ? 3.059 5.605 -4.906 1.00 91.81 73 ASP A C 1
ATOM 569 O O . ASP A 1 73 ? 2.545 4.619 -4.372 1.00 91.81 73 ASP A O 1
ATOM 573 N N . ASN A 1 74 ? 2.415 6.767 -4.965 1.00 93.62 74 ASN A N 1
ATOM 574 C CA . ASN A 1 74 ? 1.095 7.024 -4.410 1.00 93.62 74 ASN A CA 1
ATOM 575 C C . ASN A 1 74 ? -0.008 6.146 -5.020 1.00 93.62 74 ASN A C 1
ATOM 577 O O . ASN A 1 74 ? -0.106 5.996 -6.238 1.00 93.62 74 ASN A O 1
ATOM 581 N N . ILE A 1 75 ? -0.895 5.640 -4.157 1.00 95.44 75 ILE A N 1
ATOM 582 C CA . ILE A 1 75 ? -2.106 4.897 -4.531 1.00 95.44 75 ILE A CA 1
ATOM 583 C C . ILE A 1 75 ? -3.320 5.771 -4.211 1.00 95.44 75 ILE A C 1
ATOM 585 O O . ILE A 1 75 ? -3.401 6.329 -3.117 1.00 95.44 75 ILE A O 1
ATOM 589 N N . ARG A 1 76 ? -4.274 5.882 -5.139 1.00 95.00 76 ARG A N 1
ATOM 590 C CA . ARG A 1 76 ? -5.527 6.627 -4.956 1.00 95.00 76 ARG A CA 1
ATOM 591 C C . ARG A 1 76 ? -6.720 5.816 -5.430 1.00 95.00 76 ARG A C 1
ATOM 593 O O . ARG A 1 76 ? -6.676 5.202 -6.489 1.00 95.00 76 ARG A O 1
ATOM 600 N N . LEU A 1 77 ? -7.790 5.825 -4.644 1.00 94.44 77 LEU A N 1
ATOM 601 C CA . LEU A 1 77 ? -9.060 5.228 -5.041 1.00 94.44 77 LEU A CA 1
ATOM 602 C C . LEU A 1 77 ? -9.731 6.091 -6.124 1.00 94.44 77 LEU A C 1
ATOM 604 O O . LEU A 1 77 ? -9.836 7.307 -5.973 1.00 94.44 77 LEU A O 1
ATOM 608 N N . SER A 1 78 ? -10.180 5.445 -7.193 1.00 92.19 78 SER A N 1
ATOM 609 C CA . SER A 1 78 ? -10.966 6.021 -8.282 1.00 92.19 78 SER A CA 1
ATOM 610 C C . SER A 1 78 ? -12.466 5.963 -7.971 1.00 92.19 78 SER A C 1
ATOM 612 O O . SER A 1 78 ? -12.917 5.185 -7.128 1.00 92.19 78 SER A O 1
ATOM 614 N N . THR A 1 79 ? -13.265 6.769 -8.667 1.00 89.88 79 THR A N 1
ATOM 615 C CA . THR A 1 79 ? -14.725 6.841 -8.479 1.00 89.88 79 THR A CA 1
ATOM 616 C C . THR A 1 79 ? -15.467 5.573 -8.906 1.00 89.88 79 THR A C 1
ATOM 618 O O . THR A 1 79 ? -16.559 5.311 -8.412 1.00 89.88 79 THR A O 1
ATOM 621 N N . ASP A 1 80 ? -14.868 4.767 -9.778 1.00 90.56 80 ASP A N 1
ATOM 622 C CA . ASP A 1 80 ? -15.377 3.474 -10.249 1.00 90.56 80 ASP A CA 1
ATOM 623 C C . ASP A 1 80 ? -14.961 2.288 -9.354 1.00 90.56 80 ASP A C 1
ATOM 625 O O . ASP A 1 80 ? -15.243 1.134 -9.669 1.00 90.56 80 ASP A O 1
ATOM 629 N N . GLY A 1 81 ? -14.289 2.555 -8.228 1.00 87.25 81 GLY A N 1
ATOM 630 C CA . GLY A 1 81 ? -13.816 1.527 -7.299 1.00 87.25 81 GLY A CA 1
ATOM 631 C C . GLY A 1 81 ? -12.479 0.889 -7.684 1.00 87.25 81 GLY A C 1
ATOM 632 O O . GLY A 1 81 ? -12.025 -0.020 -6.986 1.00 87.25 81 GLY A O 1
ATOM 633 N N . THR A 1 82 ? -11.826 1.363 -8.749 1.00 92.56 82 THR A N 1
ATOM 634 C CA . THR A 1 82 ? -10.459 0.960 -9.107 1.00 92.56 82 THR A CA 1
ATOM 635 C C . THR A 1 82 ? -9.408 1.795 -8.366 1.00 92.56 82 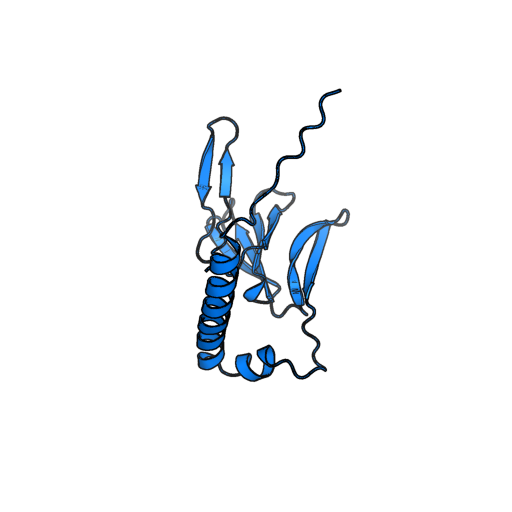THR A C 1
ATOM 637 O O . THR A 1 82 ? -9.734 2.722 -7.623 1.00 92.56 82 THR A O 1
ATOM 640 N N . PHE A 1 83 ? -8.125 1.465 -8.536 1.00 94.12 83 PHE A N 1
ATOM 641 C CA . PHE A 1 83 ? -7.021 2.195 -7.912 1.00 94.12 83 PHE A CA 1
ATOM 642 C C . PHE A 1 83 ? -6.069 2.754 -8.964 1.00 94.12 83 PHE A C 1
ATOM 644 O O . PHE A 1 83 ? -5.518 2.012 -9.774 1.00 94.12 83 PHE A O 1
ATOM 651 N N . TRP A 1 84 ? -5.815 4.055 -8.883 1.00 95.25 84 TRP A N 1
ATOM 652 C CA . TRP A 1 84 ? -4.740 4.719 -9.602 1.00 95.25 84 TRP A CA 1
ATOM 653 C C . TRP A 1 84 ? -3.443 4.583 -8.822 1.00 95.25 84 TRP A C 1
ATOM 655 O O . TRP A 1 84 ? -3.407 4.824 -7.614 1.00 95.25 84 TRP A O 1
ATOM 665 N N . VAL A 1 85 ? -2.372 4.216 -9.518 1.00 94.31 85 VAL A N 1
ATOM 666 C CA . VAL A 1 85 ? -1.041 4.066 -8.932 1.00 94.31 85 VAL A CA 1
ATOM 667 C C . VAL A 1 85 ? -0.080 4.936 -9.724 1.00 94.31 85 VAL A C 1
ATOM 669 O O . VAL A 1 85 ? 0.118 4.724 -10.919 1.00 94.31 85 VAL A O 1
ATOM 672 N N . GLY A 1 86 ? 0.500 5.932 -9.058 1.00 92.62 86 GLY A N 1
ATOM 673 C CA . GLY A 1 86 ? 1.575 6.731 -9.630 1.00 92.62 86 GLY A CA 1
ATOM 674 C C . GLY A 1 86 ? 2.834 5.884 -9.783 1.00 92.62 86 GLY A C 1
ATOM 675 O O . GLY A 1 86 ? 3.163 5.098 -8.896 1.00 92.62 86 GLY A O 1
ATOM 676 N N . MET A 1 87 ? 3.544 6.044 -10.896 1.00 90.75 87 MET A N 1
ATOM 677 C CA . MET A 1 87 ? 4.788 5.323 -11.158 1.00 90.75 87 MET A CA 1
ATOM 678 C C . MET A 1 87 ? 5.948 6.318 -11.135 1.00 90.75 87 MET A C 1
ATOM 680 O O . MET A 1 87 ? 6.030 7.184 -12.001 1.00 90.75 87 MET A O 1
ATOM 684 N N . ALA A 1 88 ? 6.847 6.193 -10.157 1.00 84.94 88 ALA A N 1
ATOM 685 C CA . ALA A 1 88 ? 8.019 7.067 -10.027 1.00 84.94 88 ALA A CA 1
ATOM 686 C C . ALA A 1 88 ? 9.084 6.796 -11.108 1.00 84.94 88 ALA A C 1
ATOM 688 O O . ALA A 1 88 ? 9.944 7.628 -11.379 1.00 84.94 88 ALA A O 1
ATOM 689 N N . GLY A 1 89 ? 9.025 5.623 -11.739 1.00 79.12 89 GLY A N 1
ATOM 690 C CA . GLY A 1 89 ? 9.857 5.256 -12.879 1.00 79.12 89 GLY A CA 1
ATOM 691 C C . GLY A 1 89 ? 9.265 4.061 -13.614 1.00 79.12 89 GLY A C 1
ATOM 692 O O . GLY A 1 89 ? 8.583 3.237 -13.001 1.00 79.12 89 GLY A O 1
ATOM 693 N N . VAL A 1 90 ? 9.517 3.966 -14.919 1.00 70.94 90 VAL A N 1
ATOM 694 C CA . VAL A 1 90 ? 9.057 2.862 -15.775 1.00 70.94 90 VAL A CA 1
ATOM 695 C C . VAL A 1 90 ? 10.145 1.791 -15.842 1.00 70.94 90 VAL A C 1
ATOM 697 O O . VAL A 1 90 ? 11.313 2.094 -16.072 1.00 70.94 90 VAL A O 1
ATOM 700 N N . ARG A 1 91 ? 9.766 0.525 -15.672 1.00 64.00 91 ARG A N 1
ATOM 701 C CA . ARG A 1 91 ? 10.595 -0.633 -16.014 1.00 64.00 91 ARG A CA 1
ATOM 702 C C . ARG A 1 91 ? 10.421 -0.897 -17.509 1.00 64.00 91 ARG A C 1
ATOM 704 O O . ARG A 1 91 ? 9.565 -1.677 -17.916 1.00 64.00 91 ARG A O 1
ATOM 711 N N . LEU A 1 92 ? 11.176 -0.182 -18.342 1.00 52.34 92 LEU A N 1
ATOM 712 C CA . LEU A 1 92 ? 11.165 -0.391 -19.791 1.00 52.34 92 LEU A CA 1
ATOM 713 C C . LEU A 1 92 ? 11.824 -1.738 -20.120 1.00 52.34 92 LEU A C 1
ATOM 715 O O . LEU A 1 92 ? 13.033 -1.880 -19.981 1.00 52.34 92 LEU A O 1
ATOM 719 N N . GLN A 1 93 ? 11.045 -2.701 -20.622 1.00 49.16 93 GLN A N 1
ATOM 720 C CA . GLN A 1 93 ? 11.543 -4.006 -21.095 1.00 49.16 93 GLN A CA 1
ATOM 721 C C . GLN A 1 93 ? 12.563 -3.915 -22.252 1.00 49.16 93 GLN A C 1
ATOM 723 O O . GLN A 1 93 ? 13.188 -4.917 -22.580 1.00 49.16 93 GLN A O 1
ATOM 728 N N . GLN A 1 94 ? 12.734 -2.748 -22.888 1.00 46.41 94 GLN A N 1
ATOM 729 C CA . GLN A 1 94 ? 13.520 -2.581 -24.121 1.00 46.41 94 GLN A CA 1
ATOM 730 C C . GLN A 1 94 ? 14.786 -1.720 -23.975 1.00 46.41 94 GLN A C 1
ATOM 732 O O . GLN A 1 94 ? 15.475 -1.477 -24.962 1.00 46.41 94 GLN A O 1
ATOM 737 N N . GLN A 1 95 ? 15.127 -1.264 -22.769 1.00 44.41 95 GLN A N 1
ATOM 738 C CA . GLN A 1 95 ? 16.408 -0.599 -22.511 1.00 44.41 95 GLN A CA 1
ATOM 739 C C . GLN A 1 95 ? 17.231 -1.461 -21.560 1.00 44.41 95 GLN A C 1
ATOM 741 O O . GLN A 1 95 ? 16.689 -2.005 -20.601 1.00 44.41 95 GLN A O 1
ATOM 746 N N . PHE A 1 96 ? 18.535 -1.609 -21.829 1.00 49.28 96 PHE A N 1
ATOM 747 C CA . PHE A 1 96 ? 19.444 -2.326 -20.936 1.00 49.28 96 PHE A CA 1
ATOM 748 C C . PHE A 1 96 ? 19.449 -1.635 -19.570 1.00 49.28 96 PHE A C 1
ATOM 750 O O . PHE A 1 96 ? 20.110 -0.623 -19.347 1.00 49.28 96 PHE A O 1
ATOM 757 N N . SER A 1 97 ? 18.662 -2.179 -18.656 1.00 51.81 97 SER A N 1
ATOM 758 C CA . SER A 1 97 ? 18.611 -1.760 -17.272 1.00 51.81 97 SER A CA 1
ATOM 759 C C . SER A 1 97 ? 19.677 -2.561 -16.541 1.00 51.81 97 SER A C 1
ATOM 761 O O . SER A 1 97 ? 19.545 -3.773 -16.364 1.00 51.81 97 SER A O 1
ATOM 763 N N . LEU A 1 98 ? 20.746 -1.885 -16.098 1.00 54.31 98 LEU A N 1
ATOM 764 C CA . LEU A 1 98 ? 21.728 -2.480 -15.181 1.00 54.31 98 LEU A CA 1
ATOM 765 C C . LEU A 1 98 ? 21.020 -3.125 -13.977 1.00 54.31 98 LEU A C 1
ATOM 767 O O . LEU A 1 98 ? 21.482 -4.134 -13.454 1.00 54.31 98 LEU A O 1
ATOM 771 N N . LEU A 1 99 ? 19.884 -2.555 -13.555 1.00 56.19 99 LEU A N 1
ATOM 772 C CA . LEU A 1 99 ? 19.049 -3.105 -12.496 1.00 56.19 99 LEU A CA 1
ATOM 773 C C . LEU A 1 99 ? 18.450 -4.463 -12.876 1.00 56.19 99 LEU A C 1
ATOM 775 O O . LEU A 1 99 ? 18.522 -5.370 -12.058 1.00 56.19 99 LEU A O 1
ATOM 779 N N . ASP A 1 100 ? 17.893 -4.623 -14.079 1.00 56.84 100 ASP A N 1
ATOM 780 C CA . ASP A 1 100 ? 17.295 -5.890 -14.522 1.00 56.84 100 ASP A CA 1
ATOM 781 C C . ASP A 1 100 ? 18.377 -6.952 -14.808 1.00 56.84 100 ASP A C 1
ATOM 783 O O . ASP A 1 100 ? 18.261 -8.077 -14.326 1.00 56.84 100 ASP A O 1
ATOM 787 N N . PHE A 1 101 ? 19.500 -6.578 -15.443 1.00 62.78 101 PHE A N 1
ATOM 788 C CA . PHE A 1 101 ? 20.648 -7.479 -15.659 1.00 62.78 101 PHE A CA 1
ATOM 789 C C . PHE A 1 101 ? 21.218 -8.036 -14.347 1.00 62.78 101 PHE A C 1
ATOM 791 O O . PHE A 1 101 ? 21.635 -9.193 -14.266 1.00 62.78 101 PHE A O 1
ATOM 798 N N . LEU A 1 102 ? 21.233 -7.218 -13.294 1.00 59.69 102 LEU A N 1
ATOM 799 C CA . LEU A 1 102 ? 21.743 -7.639 -11.997 1.00 59.69 102 LEU A CA 1
ATOM 800 C C . LEU A 1 102 ? 20.660 -8.209 -11.059 1.00 59.69 102 LEU A C 1
ATOM 802 O O . LEU A 1 102 ? 20.995 -8.867 -10.068 1.00 59.69 102 LEU A O 1
ATOM 806 N N . ALA A 1 103 ? 19.374 -7.989 -11.353 1.00 58.25 103 ALA A N 1
ATOM 807 C CA . ALA A 1 103 ? 18.243 -8.538 -10.603 1.00 58.25 103 ALA A CA 1
ATOM 808 C C . ALA A 1 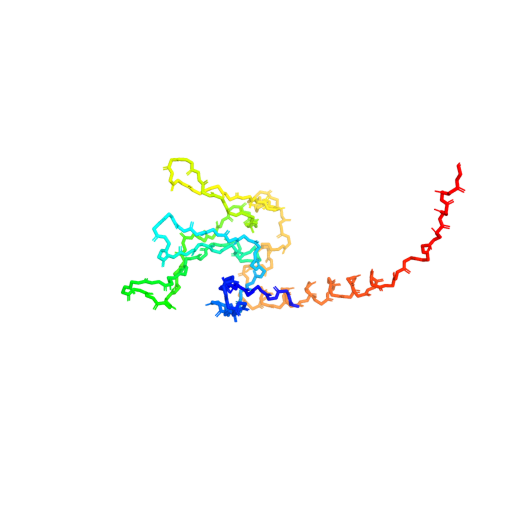103 ? 17.946 -10.007 -10.940 1.00 58.25 103 ALA A C 1
ATOM 810 O O . ALA A 1 103 ? 17.409 -10.709 -10.079 1.00 58.25 103 ALA A O 1
ATOM 811 N N . ASP A 1 104 ? 18.361 -10.486 -12.117 1.00 59.03 104 ASP A N 1
ATOM 812 C CA . ASP A 1 104 ? 18.154 -11.865 -12.598 1.00 59.03 104 ASP A CA 1
ATOM 813 C C . ASP A 1 104 ? 18.888 -12.949 -11.789 1.00 59.03 104 ASP A C 1
ATOM 815 O O . ASP A 1 104 ? 18.680 -14.149 -11.970 1.00 59.03 104 ASP A O 1
ATOM 819 N N . LYS A 1 105 ? 19.723 -12.556 -10.823 1.00 59.91 105 LYS A N 1
ATOM 820 C CA . LYS A 1 105 ? 20.341 -13.471 -9.860 1.00 59.91 105 LYS A CA 1
ATOM 821 C C . LYS A 1 105 ? 19.920 -13.080 -8.447 1.00 59.91 105 LYS A C 1
ATOM 823 O O . LYS A 1 105 ? 20.329 -12.047 -7.922 1.00 59.91 105 LYS A O 1
ATOM 828 N N . ILE A 1 106 ? 19.130 -13.943 -7.797 1.00 58.66 106 ILE A N 1
ATOM 829 C CA . ILE A 1 106 ? 18.538 -13.743 -6.454 1.00 58.66 106 ILE A CA 1
ATOM 830 C C . ILE A 1 106 ? 19.556 -13.265 -5.399 1.00 58.66 106 ILE A C 1
ATOM 832 O O . ILE A 1 106 ? 19.204 -12.483 -4.511 1.00 58.66 106 ILE A O 1
ATOM 836 N N . VAL A 1 107 ? 20.813 -13.710 -5.491 1.00 65.44 107 VAL A N 1
ATOM 837 C CA . VAL A 1 107 ? 21.901 -13.321 -4.577 1.00 65.44 107 VAL A CA 1
ATOM 838 C C . VAL A 1 107 ? 22.443 -11.926 -4.908 1.00 65.44 107 VAL A C 1
ATOM 840 O O . VAL A 1 107 ? 22.580 -11.091 -4.012 1.00 65.44 107 VAL A O 1
ATOM 843 N N . THR A 1 108 ? 22.674 -11.632 -6.186 1.00 59.72 108 THR A N 1
ATOM 844 C CA . THR A 1 108 ? 23.172 -10.334 -6.663 1.00 59.72 108 THR A CA 1
ATOM 845 C C . THR A 1 108 ? 22.138 -9.233 -6.440 1.00 59.72 108 THR A C 1
ATOM 847 O O . THR A 1 108 ? 22.495 -8.166 -5.951 1.00 59.72 108 THR A O 1
ATOM 850 N N . ARG A 1 109 ? 20.843 -9.528 -6.629 1.00 57.44 109 ARG A N 1
ATOM 851 C CA . ARG A 1 109 ? 19.725 -8.632 -6.289 1.00 57.44 109 ARG A CA 1
ATOM 852 C C . ARG A 1 109 ? 19.780 -8.163 -4.833 1.00 57.44 109 ARG A C 1
ATOM 854 O O . ARG A 1 109 ? 19.632 -6.977 -4.551 1.00 57.44 109 ARG A O 1
ATOM 861 N N . LYS A 1 110 ? 20.029 -9.085 -3.894 1.00 57.72 110 LYS A N 1
ATOM 862 C CA . LYS A 1 110 ? 20.153 -8.755 -2.462 1.00 57.72 110 LYS A CA 1
ATOM 863 C C . LYS A 1 110 ? 21.401 -7.917 -2.166 1.00 57.72 110 LYS A C 1
ATOM 865 O O . LYS A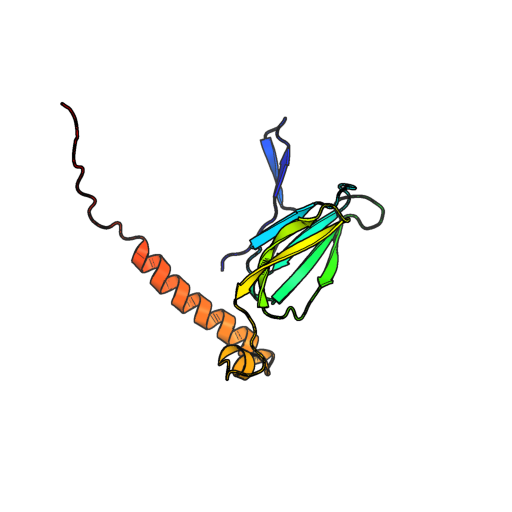 1 110 ? 21.358 -7.083 -1.265 1.00 57.72 110 LYS A O 1
ATOM 870 N N . LEU A 1 111 ? 22.498 -8.137 -2.891 1.00 69.12 111 LEU A N 1
ATOM 871 C CA . LEU A 1 111 ? 23.759 -7.420 -2.696 1.00 69.12 111 LEU A CA 1
ATOM 872 C C . LEU A 1 111 ? 23.729 -6.010 -3.304 1.00 69.12 111 LEU A C 1
ATOM 874 O O . LEU A 1 111 ? 24.140 -5.062 -2.646 1.00 69.12 111 LEU A O 1
ATOM 878 N N . LEU A 1 112 ? 23.189 -5.841 -4.509 1.00 66.44 112 LEU A N 1
ATOM 879 C CA . LEU A 1 112 ? 23.092 -4.533 -5.160 1.00 66.44 112 LEU A CA 1
ATOM 880 C C . LEU A 1 112 ? 22.172 -3.574 -4.449 1.00 66.44 112 LEU A C 1
ATOM 882 O O . LEU A 1 112 ? 22.550 -2.422 -4.278 1.00 66.44 112 LEU A O 1
ATOM 886 N N . LEU A 1 113 ? 21.011 -4.049 -3.995 1.00 61.31 113 LEU A N 1
ATOM 887 C CA . LEU A 1 113 ? 20.147 -3.226 -3.162 1.00 61.31 113 LEU A CA 1
ATOM 888 C C . LEU A 1 113 ? 20.911 -2.780 -1.909 1.00 61.31 113 LEU A C 1
ATOM 890 O O . LEU A 1 113 ? 20.832 -1.621 -1.539 1.00 61.31 113 LEU A O 1
ATOM 894 N N . LYS A 1 114 ? 21.743 -3.633 -1.295 1.00 62.12 114 LYS A N 1
ATOM 895 C CA . LYS A 1 114 ? 22.585 -3.213 -0.160 1.00 62.12 114 LYS A CA 1
ATOM 896 C C . LYS A 1 114 ? 23.641 -2.168 -0.548 1.00 62.12 114 LYS A C 1
ATOM 898 O O . LYS A 1 114 ? 23.827 -1.219 0.206 1.00 62.12 114 LYS A O 1
ATOM 903 N N . VAL A 1 115 ? 24.316 -2.318 -1.690 1.00 68.00 115 VAL A N 1
ATOM 904 C CA . VAL A 1 115 ? 25.412 -1.426 -2.123 1.00 68.00 115 VAL A CA 1
ATOM 905 C C . VAL A 1 115 ? 24.899 -0.071 -2.625 1.00 68.00 115 VAL A C 1
ATOM 907 O O . VAL A 1 115 ? 25.418 0.962 -2.203 1.00 68.00 115 VAL A O 1
ATOM 910 N N . SER A 1 116 ? 23.846 -0.038 -3.450 1.00 62.22 116 SER A N 1
ATOM 911 C CA . SER A 1 116 ? 23.242 1.222 -3.913 1.00 62.22 116 SER A CA 1
ATOM 912 C C . SER A 1 116 ? 22.676 2.036 -2.744 1.00 62.22 116 SER A C 1
ATOM 914 O O . SER A 1 116 ? 22.832 3.256 -2.701 1.00 62.22 116 SER A O 1
ATOM 916 N N . LEU A 1 117 ? 22.121 1.361 -1.730 1.00 55.03 117 LEU A N 1
ATOM 917 C CA . LEU A 1 117 ? 21.639 1.985 -0.497 1.00 55.03 117 LEU A CA 1
ATOM 918 C C . LEU A 1 117 ? 22.764 2.543 0.391 1.00 55.03 117 LEU A C 1
ATOM 920 O O . LEU A 1 117 ? 22.523 3.507 1.117 1.00 55.03 117 LEU A O 1
ATOM 924 N N . VAL A 1 118 ? 23.979 1.981 0.357 1.00 59.25 118 VAL A N 1
ATOM 925 C CA . VAL A 1 118 ? 25.154 2.572 1.031 1.00 59.25 118 VAL A CA 1
ATOM 926 C C . VAL A 1 118 ? 25.600 3.836 0.302 1.00 59.25 118 VAL A C 1
ATOM 928 O O . VAL A 1 118 ? 25.834 4.857 0.945 1.00 59.25 118 VAL A O 1
ATOM 931 N N . TYR A 1 119 ? 25.644 3.800 -1.030 1.00 56.25 119 TYR A N 1
ATOM 932 C CA . TYR A 1 119 ? 26.059 4.944 -1.837 1.00 56.25 119 TYR A CA 1
ATOM 933 C C . TYR A 1 119 ? 25.102 6.138 -1.691 1.00 56.25 119 TYR A C 1
ATOM 935 O O . TYR A 1 119 ? 25.548 7.253 -1.423 1.00 56.25 119 TYR A O 1
ATOM 943 N N . PHE A 1 120 ? 23.787 5.893 -1.746 1.00 54.91 120 PHE A N 1
ATOM 944 C CA . PHE A 1 120 ? 22.756 6.920 -1.536 1.00 54.91 120 PHE A CA 1
ATOM 945 C C . PHE A 1 120 ? 22.774 7.486 -0.103 1.00 54.91 120 PHE A C 1
ATOM 947 O O . PHE A 1 120 ? 22.497 8.661 0.127 1.00 54.91 120 PHE A O 1
ATOM 954 N N . ARG A 1 121 ? 23.153 6.664 0.889 1.00 47.00 121 ARG A N 1
ATOM 955 C CA . ARG A 1 121 ? 23.318 7.091 2.287 1.00 47.00 121 ARG A CA 1
ATOM 956 C C . ARG A 1 121 ? 24.501 8.043 2.458 1.00 47.00 121 ARG A C 1
ATOM 958 O O . ARG A 1 121 ? 24.370 9.001 3.209 1.00 47.00 121 ARG A O 1
ATOM 965 N N . ILE A 1 122 ? 25.619 7.806 1.768 1.00 56.78 122 ILE A N 1
ATOM 966 C CA . ILE A 1 122 ? 26.800 8.686 1.801 1.00 56.78 122 ILE A CA 1
ATOM 967 C C . ILE A 1 122 ? 26.465 10.047 1.176 1.00 56.78 122 ILE A C 1
ATOM 969 O O . ILE A 1 122 ? 26.747 11.083 1.772 1.00 56.78 122 ILE A O 1
ATOM 973 N N . THR A 1 123 ? 25.782 10.058 0.030 1.00 52.50 123 THR A N 1
ATOM 974 C CA . THR A 1 123 ? 25.378 11.301 -0.653 1.00 52.50 123 THR A CA 1
ATOM 975 C C . THR A 1 123 ? 24.341 12.100 0.143 1.00 52.50 123 THR A C 1
ATOM 977 O O . THR A 1 123 ? 24.475 13.317 0.266 1.00 52.50 123 THR A O 1
ATOM 980 N N . MET A 1 124 ? 23.362 11.434 0.767 1.00 50.31 124 MET A N 1
ATOM 981 C CA . MET A 1 124 ? 22.362 12.073 1.642 1.00 50.31 124 MET A CA 1
ATOM 982 C C . MET A 1 124 ? 22.933 12.541 2.994 1.00 50.31 124 MET A C 1
ATOM 984 O O . MET A 1 124 ? 22.398 13.459 3.610 1.00 50.31 124 MET A O 1
ATOM 988 N N . HIS A 1 125 ? 24.013 11.924 3.488 1.00 50.09 125 HIS A N 1
ATOM 989 C CA . HIS A 1 125 ? 24.718 12.405 4.682 1.00 50.09 125 HIS A CA 1
ATOM 990 C C . HIS A 1 125 ? 25.570 13.641 4.361 1.00 50.09 125 HIS A C 1
ATOM 992 O O . HIS A 1 125 ? 25.633 14.565 5.165 1.00 50.09 125 HIS A O 1
ATOM 998 N N . CYS A 1 126 ? 26.138 13.702 3.152 1.00 41.00 126 CYS A N 1
ATOM 999 C CA . CYS A 1 126 ? 26.906 14.851 2.675 1.00 41.00 126 CYS A CA 1
ATOM 1000 C C . CYS A 1 126 ? 26.032 16.094 2.403 1.00 41.00 126 CYS A C 1
ATOM 1002 O O . CYS A 1 126 ? 26.517 17.215 2.492 1.00 41.00 126 CYS A O 1
ATOM 1004 N N . SER A 1 127 ? 24.733 15.911 2.139 1.00 42.97 127 SER A N 1
ATOM 1005 C CA . SER A 1 127 ? 23.753 16.994 1.927 1.00 42.97 127 SER A CA 1
ATOM 1006 C C . SER A 1 127 ? 23.045 17.465 3.210 1.00 42.97 127 SER A C 1
ATOM 1008 O O . SER A 1 127 ? 22.191 18.345 3.153 1.00 42.97 127 SER A O 1
ATOM 1010 N N . ARG A 1 128 ? 23.422 16.932 4.385 1.00 44.34 128 ARG A N 1
ATOM 1011 C CA . ARG A 1 128 ? 23.018 17.459 5.707 1.00 44.34 128 ARG A CA 1
ATOM 1012 C C . ARG A 1 128 ? 23.995 18.483 6.294 1.00 44.34 128 ARG A C 1
ATOM 1014 O O . ARG A 1 128 ? 23.785 18.924 7.420 1.00 44.34 128 ARG A O 1
ATOM 1021 N N . ILE A 1 129 ? 25.033 18.878 5.555 1.00 48.12 129 ILE A N 1
ATOM 1022 C CA . ILE A 1 129 ? 25.789 20.095 5.863 1.00 48.12 129 ILE A CA 1
ATOM 1023 C C . ILE A 1 129 ? 24.951 21.251 5.302 1.00 48.12 129 ILE A C 1
ATOM 1025 O O . ILE A 1 129 ? 24.807 21.328 4.080 1.00 48.12 129 ILE A O 1
ATOM 1029 N N . PRO A 1 130 ? 24.327 22.101 6.136 1.00 36.00 130 PRO A N 1
ATOM 1030 C CA . PRO A 1 130 ? 23.545 23.207 5.611 1.00 36.00 130 PRO A CA 1
ATOM 1031 C C . PRO A 1 130 ? 24.475 24.137 4.814 1.00 36.00 130 PRO A C 1
ATOM 1033 O O . PRO A 1 130 ? 25.567 24.451 5.298 1.00 36.00 130 PRO A O 1
ATOM 1036 N N . PRO A 1 131 ? 24.085 24.600 3.613 1.00 39.47 131 PRO A N 1
ATOM 1037 C CA . PRO A 1 131 ? 24.739 25.762 3.035 1.00 39.47 131 PRO A CA 1
ATOM 1038 C C . PRO A 1 131 ? 24.528 26.935 4.001 1.00 39.47 131 PRO A C 1
ATOM 1040 O O . PRO A 1 131 ? 23.448 27.079 4.573 1.00 39.47 131 PRO A O 1
ATOM 1043 N N . LEU A 1 132 ? 25.567 27.745 4.212 1.00 44.66 132 LEU A N 1
ATOM 1044 C CA . LEU A 1 132 ? 25.488 29.015 4.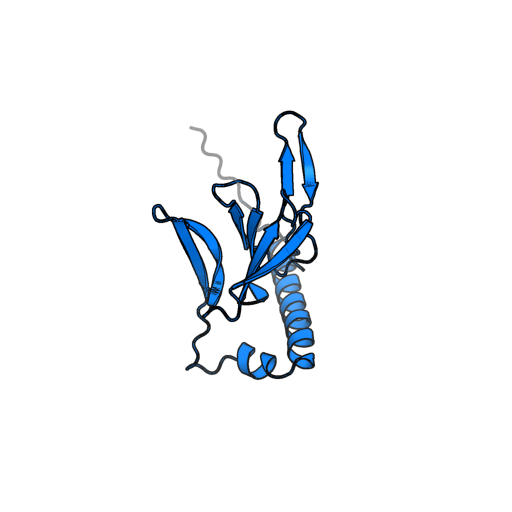937 1.00 44.66 132 LEU A CA 1
ATOM 1045 C C . LEU A 1 132 ? 24.341 29.853 4.344 1.00 44.66 132 LEU A C 1
ATOM 1047 O O . LEU A 1 132 ? 24.493 30.461 3.287 1.00 44.66 132 LEU A O 1
ATOM 1051 N N . ALA A 1 133 ? 23.176 29.842 4.991 1.00 33.53 133 ALA A N 1
ATOM 1052 C CA . ALA A 1 133 ? 22.034 30.644 4.587 1.00 33.53 133 ALA A CA 1
ATOM 1053 C C . ALA A 1 133 ? 22.221 32.062 5.142 1.00 33.53 133 ALA A C 1
ATOM 1055 O O . ALA A 1 133 ? 22.112 32.297 6.344 1.00 33.53 133 ALA A O 1
ATOM 1056 N N . CYS A 1 134 ? 22.549 32.990 4.244 1.00 29.45 134 CYS A N 1
ATOM 1057 C CA . CYS A 1 134 ? 22.495 34.428 4.468 1.00 29.45 134 CYS A CA 1
ATOM 1058 C C . CYS A 1 134 ? 21.033 34.834 4.722 1.00 29.45 134 CYS A C 1
ATOM 1060 O O . CYS A 1 134 ? 20.165 34.573 3.888 1.00 29.45 134 CYS A O 1
ATOM 1062 N N . VAL A 1 135 ? 20.756 35.440 5.876 1.00 31.28 135 VAL A N 1
ATOM 1063 C CA . VAL A 1 135 ? 19.459 36.055 6.178 1.00 31.28 135 VAL A CA 1
ATOM 1064 C C . VAL A 1 135 ? 19.441 37.426 5.505 1.00 31.28 135 VAL A C 1
ATOM 1066 O O . VAL A 1 135 ? 20.185 38.314 5.912 1.00 31.28 135 VAL A O 1
ATOM 1069 N N . MET A 1 136 ? 18.610 37.602 4.476 1.00 29.58 136 MET A N 1
ATOM 1070 C CA . MET A 1 136 ? 18.194 38.935 4.039 1.00 29.58 136 MET A CA 1
ATOM 1071 C C . MET A 1 136 ? 16.946 39.312 4.832 1.00 29.58 136 MET A C 1
ATOM 1073 O O . MET A 1 136 ? 15.863 38.778 4.600 1.00 29.58 136 MET A O 1
ATOM 1077 N N . ASP A 1 137 ? 17.147 40.188 5.810 1.00 28.44 137 ASP A N 1
ATOM 1078 C CA . ASP A 1 137 ? 16.094 40.916 6.507 1.00 28.44 137 ASP A CA 1
ATOM 1079 C C . ASP A 1 137 ? 15.414 41.866 5.510 1.00 28.44 137 ASP A C 1
ATOM 1081 O O . ASP A 1 137 ? 16.080 42.688 4.882 1.00 28.44 137 ASP A O 1
ATOM 1085 N N . ASN A 1 138 ? 14.101 41.720 5.336 1.00 36.31 138 ASN A N 1
ATOM 1086 C CA . ASN A 1 138 ? 13.262 42.686 4.637 1.00 36.31 138 ASN A CA 1
ATOM 1087 C C . ASN A 1 138 ? 12.294 43.275 5.662 1.00 36.31 138 ASN A C 1
ATOM 1089 O O . ASN A 1 138 ? 11.157 42.823 5.811 1.00 36.31 138 ASN A O 1
ATOM 1093 N N . SER A 1 139 ? 12.770 44.296 6.364 1.00 31.30 139 SER A N 1
ATOM 1094 C CA . SER A 1 139 ? 11.947 45.201 7.150 1.00 31.30 139 SER A CA 1
ATOM 1095 C C . SER A 1 139 ? 12.280 46.654 6.791 1.00 31.30 139 SER A C 1
ATOM 1097 O O . SER A 1 139 ? 13.216 47.243 7.326 1.00 31.30 139 SER A O 1
ATOM 1099 N N . LEU A 1 140 ? 11.530 47.184 5.811 1.00 36.75 140 LEU A N 1
ATOM 1100 C CA . LEU A 1 140 ? 10.885 48.512 5.732 1.00 36.75 140 LEU A CA 1
ATOM 1101 C C . LEU A 1 140 ? 10.277 48.725 4.336 1.00 36.75 140 LEU A C 1
ATOM 1103 O O . LEU A 1 140 ? 11.001 48.539 3.333 1.00 36.75 140 LEU A O 1
#

Sequence (140 aa):
MVDGEPLNLVPSTGEVKVLMKNLYFANGIQLFPDKKSFLVAETMMARIKRHWISGPKRGTTEIFAENLPGLPDNIRLSTDGTFWVGMAGVRLQQQFSLLDFLADKIVTRKLLLKVSLVYFRITMHCSRIPPLACVMDNSL

pLDDT: mean 75.3, std 20.47, range [28.44, 96.75]

InterPro domains:
  IPR011042 Six-bladed beta-propeller, TolB-like [G3DSA:2.120.10.30] (3-119)
  IPR018119 Strictosidine synthase, conserved region [PF03088] (4-56)

Organism: Parascaris equorum (NCBI:txid6256)